Protein AF-A0A661NR89-F1 (afdb_monomer)

Foldseek 3Di:
DDDDDDDDDDDDDPDQDDDDPPQDHPLWDKDWDWAFPAWAWAAPAWDPLVVVQVVVQVVCVVVVHDDDGPDDTDGPDTDPPIDRPDPGTHTDTDIDQPDAPVSDPPDDHDDPADPVRQQVSQVVSVHGDDDPD

Radius of gyration: 24.71 Å; Cα contacts (8 Å, |Δi|>4): 143; chains: 1; bounding box: 37×56×88 Å

Solvent-accessible surface area (backbone atoms only — not comparable to full-atom values): 8751 Å² total; per-residue (Å²): 139,80,88,87,85,87,78,80,90,84,84,84,88,88,75,77,75,54,64,96,75,79,80,36,49,62,60,33,41,76,46,73,49,68,47,53,88,37,67,47,75,51,69,75,36,67,38,68,68,38,57,52,48,55,53,50,46,54,54,34,47,77,69,74,39,89,76,80,82,94,63,70,90,46,69,75,36,66,48,82,80,64,47,64,74,42,95,60,64,46,83,44,77,51,66,41,70,69,39,64,58,87,37,41,91,91,59,76,60,75,72,96,70,49,72,69,52,49,41,46,59,27,45,77,72,79,45,69,56,85,73,96,125

Mean predicted aligned error: 10.15 Å

Structure (mmCIF, N/CA/C/O backbone):
data_AF-A0A661NR89-F1
#
_entry.id   AF-A0A661NR89-F1
#
loop_
_atom_site.group_PDB
_atom_site.id
_atom_site.type_symbol
_atom_site.label_atom_id
_atom_site.label_alt_id
_atom_site.label_comp_id
_atom_site.label_asym_id
_atom_site.label_entity_id
_atom_site.label_seq_id
_atom_site.pdbx_PDB_ins_code
_atom_site.Cartn_x
_atom_site.Cartn_y
_atom_site.Cartn_z
_atom_site.occupancy
_atom_site.B_iso_or_equiv
_atom_site.auth_seq_id
_atom_site.auth_comp_id
_atom_site.auth_asym_id
_atom_site.auth_atom_id
_atom_site.pdbx_PDB_model_num
ATOM 1 N N . MET A 1 1 ? 14.842 -40.360 -53.396 1.00 43.72 1 MET A N 1
ATOM 2 C CA . MET A 1 1 ? 15.700 -39.390 -54.099 1.00 43.72 1 MET A CA 1
ATOM 3 C C . MET A 1 1 ? 14.789 -38.205 -54.390 1.00 43.72 1 MET A C 1
ATOM 5 O O . MET A 1 1 ? 13.806 -38.419 -55.077 1.00 43.72 1 MET A O 1
ATOM 9 N N . ASP A 1 2 ? 14.862 -37.048 -53.741 1.00 40.25 2 ASP A N 1
ATOM 10 C CA . ASP A 1 2 ? 16.019 -36.366 -53.171 1.00 40.25 2 ASP A CA 1
ATOM 11 C C . ASP A 1 2 ? 15.672 -35.569 -51.908 1.00 40.25 2 ASP A C 1
ATOM 13 O O . ASP A 1 2 ? 14.552 -35.107 -51.700 1.00 40.25 2 ASP A O 1
ATOM 17 N N . SER A 1 3 ? 16.687 -35.457 -51.064 1.00 41.06 3 SER A N 1
ATOM 18 C CA . SER A 1 3 ? 16.784 -34.653 -49.854 1.00 41.06 3 SER A CA 1
ATOM 19 C C . SER A 1 3 ? 16.658 -33.151 -50.136 1.00 41.06 3 SER A C 1
ATOM 21 O O . SER A 1 3 ? 17.238 -32.680 -51.108 1.00 41.06 3 SER A O 1
ATOM 23 N N . ASN A 1 4 ? 16.085 -32.374 -49.208 1.00 48.59 4 ASN A N 1
ATOM 24 C CA . ASN A 1 4 ? 16.778 -31.178 -48.712 1.00 48.59 4 ASN A CA 1
ATOM 25 C C . ASN A 1 4 ? 16.266 -30.737 -47.331 1.00 48.59 4 ASN A C 1
ATOM 27 O O . ASN A 1 4 ? 15.076 -30.809 -47.037 1.00 48.59 4 ASN A O 1
ATOM 31 N N . ALA A 1 5 ? 17.206 -30.302 -46.499 1.00 47.41 5 ALA A N 1
ATOM 32 C CA . ALA A 1 5 ? 17.056 -29.916 -45.104 1.00 47.41 5 ALA A CA 1
ATOM 33 C C . ALA A 1 5 ? 17.039 -28.384 -44.921 1.00 47.41 5 ALA A C 1
ATOM 35 O O . ALA A 1 5 ? 17.521 -27.645 -45.776 1.00 47.41 5 ALA A O 1
ATOM 36 N N . GLY A 1 6 ? 16.576 -27.938 -43.745 1.00 34.84 6 GLY A N 1
ATOM 37 C CA . GLY A 1 6 ? 16.709 -26.568 -43.215 1.00 34.84 6 GLY A CA 1
ATOM 38 C C . GLY A 1 6 ? 15.364 -25.835 -43.113 1.00 34.84 6 GLY A C 1
ATOM 39 O O . GLY A 1 6 ? 14.525 -25.973 -43.986 1.00 34.84 6 GLY A O 1
ATOM 40 N N . ASN A 1 7 ? 15.049 -25.033 -42.098 1.00 44.28 7 ASN A N 1
ATOM 41 C CA . ASN A 1 7 ? 15.798 -24.518 -40.959 1.00 44.28 7 ASN A CA 1
ATOM 42 C C . ASN A 1 7 ? 14.784 -23.959 -39.930 1.00 44.28 7 ASN A C 1
ATOM 44 O O . ASN A 1 7 ? 13.656 -23.625 -40.277 1.00 44.28 7 ASN A O 1
ATOM 48 N N . ALA A 1 8 ? 15.250 -23.893 -38.686 1.00 36.97 8 ALA A N 1
ATOM 49 C CA . ALA A 1 8 ? 14.816 -23.171 -37.494 1.00 36.97 8 ALA A CA 1
ATOM 50 C C . ALA A 1 8 ? 13.616 -22.198 -37.536 1.00 36.97 8 ALA A C 1
ATOM 52 O O . ALA A 1 8 ? 13.560 -21.279 -38.342 1.00 36.97 8 ALA A O 1
ATOM 53 N N . GLY A 1 9 ? 12.836 -22.264 -36.449 1.00 32.31 9 GLY A N 1
ATOM 54 C CA . GLY A 1 9 ? 12.772 -21.150 -35.494 1.00 32.31 9 GLY A CA 1
ATOM 55 C C . GLY A 1 9 ? 11.724 -20.069 -35.754 1.00 32.31 9 GLY A C 1
ATOM 56 O O . GLY A 1 9 ? 11.837 -19.282 -36.683 1.00 32.31 9 GLY A O 1
ATOM 57 N N . GLY A 1 10 ? 10.762 -19.955 -34.838 1.00 32.72 10 GLY A N 1
ATOM 58 C CA . GLY A 1 10 ? 9.836 -18.825 -34.796 1.00 32.72 10 GLY A CA 1
ATOM 59 C C . GLY A 1 10 ? 8.938 -18.862 -33.568 1.00 32.72 10 GLY A C 1
ATOM 60 O O . GLY A 1 10 ? 7.729 -19.014 -33.684 1.00 32.72 10 GLY A O 1
ATOM 61 N N . ALA A 1 11 ? 9.549 -18.794 -32.386 1.00 36.41 11 ALA A N 1
ATOM 62 C CA . ALA A 1 11 ? 8.850 -18.505 -31.146 1.00 36.41 11 ALA A CA 1
ATOM 63 C C . ALA A 1 11 ? 8.583 -16.998 -31.044 1.00 36.41 11 ALA A C 1
ATOM 65 O O . ALA A 1 11 ? 9.491 -16.203 -31.269 1.00 36.41 11 ALA A O 1
ATOM 66 N N . GLY A 1 12 ? 7.379 -16.654 -30.590 1.00 38.72 12 GLY A N 1
ATOM 67 C CA . GLY A 1 12 ? 7.108 -15.409 -29.882 1.00 38.72 12 GLY A CA 1
ATOM 68 C C . GLY A 1 12 ? 6.618 -14.259 -30.750 1.00 38.72 12 GLY A C 1
ATOM 69 O O . GLY A 1 12 ? 7.409 -13.576 -31.385 1.00 38.72 12 GLY A O 1
ATOM 70 N N . ASP A 1 13 ? 5.326 -13.966 -30.632 1.00 38.56 13 ASP A N 1
ATOM 71 C CA . ASP A 1 13 ? 4.860 -12.589 -30.755 1.00 38.56 13 ASP A CA 1
ATOM 72 C C . ASP A 1 13 ? 3.882 -12.298 -29.609 1.00 38.56 13 ASP A C 1
ATOM 74 O O . ASP A 1 13 ? 2.667 -12.463 -29.700 1.00 38.56 13 ASP A O 1
ATOM 78 N N . ALA A 1 14 ? 4.460 -11.964 -28.456 1.00 51.06 14 ALA A N 1
ATOM 79 C CA . ALA A 1 14 ? 3.762 -11.397 -27.310 1.00 51.06 14 ALA A CA 1
ATOM 80 C C . ALA A 1 14 ? 4.233 -9.946 -27.149 1.00 51.06 14 ALA A C 1
ATOM 82 O O . ALA A 1 14 ? 4.935 -9.600 -26.203 1.00 51.06 14 ALA A O 1
ATOM 83 N N . GLY A 1 15 ? 3.887 -9.106 -28.123 1.00 43.16 15 GLY A N 1
ATOM 84 C CA . GLY A 1 15 ? 4.141 -7.668 -28.113 1.00 43.16 15 GLY A CA 1
ATOM 85 C C . GLY A 1 15 ? 2.828 -6.900 -28.051 1.00 43.16 15 GLY A C 1
ATOM 86 O O . GLY A 1 15 ? 2.344 -6.411 -29.065 1.00 43.16 15 GLY A O 1
ATOM 87 N N . GLY A 1 16 ? 2.217 -6.826 -26.866 1.00 50.47 16 GLY A N 1
ATOM 88 C CA . GLY A 1 16 ? 1.013 -6.025 -26.646 1.00 50.47 16 GLY A CA 1
ATOM 89 C C . GLY A 1 16 ? 1.290 -4.542 -26.894 1.00 50.47 16 GLY A C 1
ATOM 90 O O . GLY A 1 16 ? 2.048 -3.918 -26.153 1.00 50.47 16 GLY A O 1
ATOM 91 N N . ALA A 1 17 ? 0.667 -4.003 -27.941 1.00 54.12 17 ALA A N 1
ATOM 92 C CA . ALA A 1 17 ? 0.705 -2.599 -28.325 1.00 54.12 17 ALA A CA 1
ATOM 93 C C . ALA A 1 17 ? 0.232 -1.693 -27.173 1.00 54.12 17 ALA A C 1
ATOM 95 O O . ALA A 1 17 ? -0.839 -1.896 -26.596 1.00 54.12 17 ALA A O 1
ATOM 96 N N . GLY A 1 18 ? 1.058 -0.708 -26.817 1.00 55.41 18 GLY A N 1
ATOM 97 C CA . GLY A 1 18 ? 0.702 0.338 -25.859 1.00 55.41 18 GLY A CA 1
ATOM 98 C C . GLY A 1 18 ? -0.103 1.467 -26.509 1.00 55.41 18 GLY A C 1
ATOM 99 O O . GLY A 1 18 ? 0.003 1.652 -27.714 1.00 55.41 18 GLY A O 1
ATOM 100 N N . ASP A 1 19 ? -0.891 2.193 -25.699 1.00 53.72 19 ASP A N 1
ATOM 101 C CA . ASP A 1 19 ? -1.066 3.665 -25.731 1.00 53.72 19 ASP A CA 1
ATOM 102 C C . ASP A 1 19 ? -2.075 4.142 -24.657 1.00 53.72 19 ASP A C 1
ATOM 104 O O . ASP A 1 19 ? -2.920 3.369 -24.212 1.00 53.72 19 ASP A O 1
ATOM 108 N N . ALA A 1 20 ? -1.980 5.346 -24.063 1.00 43.59 20 ALA A N 1
ATOM 109 C CA . ALA A 1 20 ? -1.951 6.672 -24.707 1.00 43.59 20 ALA A CA 1
ATOM 110 C C . ALA A 1 20 ? -0.897 7.677 -24.175 1.00 43.59 20 ALA A C 1
ATOM 112 O O . ALA A 1 20 ? -1.121 8.886 -24.172 1.00 43.59 20 ALA A O 1
ATOM 113 N N . ALA A 1 21 ? 0.267 7.201 -23.730 1.00 53.66 21 ALA A N 1
ATOM 114 C CA . ALA A 1 21 ? 1.439 8.064 -23.515 1.00 53.66 21 ALA A CA 1
ATOM 115 C C . ALA A 1 21 ? 2.771 7.356 -23.831 1.00 53.66 21 ALA A C 1
ATOM 117 O O . ALA A 1 21 ? 3.810 7.791 -23.344 1.00 53.66 21 ALA A O 1
ATOM 118 N N . GLY A 1 22 ? 2.752 6.223 -24.552 1.00 59.00 22 GLY A N 1
ATOM 119 C CA . GLY A 1 22 ? 3.940 5.450 -24.953 1.00 59.00 22 GLY A CA 1
ATOM 120 C C . GLY A 1 22 ? 4.883 4.945 -23.843 1.00 59.00 22 GLY A C 1
ATOM 121 O O . GLY A 1 22 ? 5.896 4.325 -24.146 1.00 59.00 22 GLY A O 1
ATOM 122 N N . MET A 1 23 ? 4.612 5.213 -22.561 1.00 82.69 23 MET A N 1
ATOM 123 C CA . MET A 1 23 ? 5.587 4.989 -21.480 1.00 82.69 23 MET A CA 1
ATOM 124 C C . MET A 1 23 ? 5.408 3.661 -20.737 1.00 82.69 23 MET A C 1
ATOM 126 O O . MET A 1 23 ? 6.368 3.202 -20.123 1.00 82.69 23 MET A O 1
ATOM 130 N N . CYS A 1 24 ? 4.217 3.055 -20.778 1.00 90.31 24 CYS A N 1
ATOM 131 C CA . CYS A 1 24 ? 3.912 1.769 -20.146 1.00 90.31 24 CYS A CA 1
ATOM 132 C C . CYS A 1 24 ? 3.007 0.910 -21.043 1.00 90.31 24 CYS A C 1
ATOM 134 O O . CYS A 1 24 ? 2.210 1.479 -21.796 1.00 90.31 24 CYS A O 1
ATOM 136 N N . PRO A 1 25 ? 3.071 -0.432 -20.930 1.00 89.50 25 PRO A N 1
ATOM 137 C CA . PRO A 1 25 ? 2.076 -1.331 -21.516 1.00 89.50 25 PRO A CA 1
ATOM 138 C C . PRO A 1 25 ? 0.642 -0.955 -21.114 1.00 89.50 25 PRO A C 1
ATOM 140 O O . PRO A 1 25 ? 0.420 -0.398 -20.037 1.00 89.50 25 PRO A O 1
ATOM 143 N N . VAL A 1 26 ? -0.339 -1.268 -21.968 1.00 85.94 26 VAL A N 1
ATOM 144 C CA . VAL A 1 26 ? -1.752 -0.871 -21.789 1.00 85.94 26 VAL A CA 1
ATOM 145 C C . VAL A 1 26 ? -2.351 -1.350 -20.458 1.00 85.94 26 VAL A C 1
ATOM 147 O O . VAL A 1 26 ? -3.112 -0.63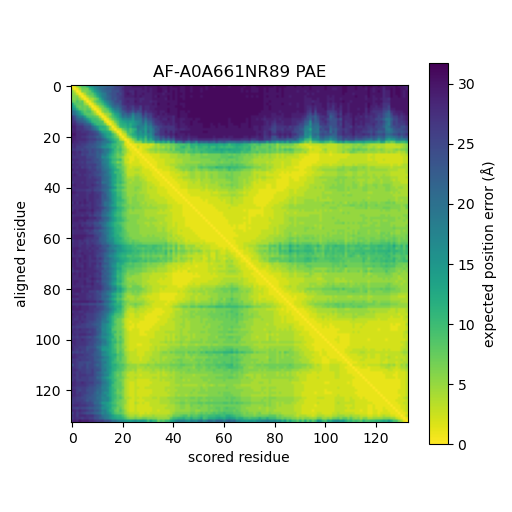3 -19.803 1.00 85.94 26 VAL A O 1
ATOM 150 N N . ASP A 1 27 ? -1.954 -2.539 -20.011 1.00 86.81 27 ASP A N 1
ATOM 151 C CA . ASP A 1 27 ? -2.383 -3.176 -18.768 1.00 86.81 27 ASP A CA 1
ATOM 152 C C . ASP A 1 27 ? -1.652 -2.631 -17.529 1.00 86.81 27 ASP A C 1
ATOM 154 O O . ASP A 1 27 ? -1.988 -3.001 -16.407 1.00 86.81 27 ASP A O 1
ATOM 158 N N . MET A 1 28 ? -0.684 -1.726 -17.696 1.00 93.19 28 MET A N 1
ATOM 159 C CA . MET A 1 28 ? 0.119 -1.156 -16.614 1.00 93.19 28 MET A CA 1
ATOM 160 C C . MET A 1 28 ? -0.173 0.335 -16.403 1.00 93.19 28 MET A C 1
ATOM 162 O O . MET A 1 28 ? -0.505 1.080 -17.328 1.00 93.19 28 MET A O 1
ATOM 166 N N . ALA A 1 29 ? -0.058 0.789 -15.157 1.00 93.56 29 ALA A N 1
ATOM 167 C CA . ALA A 1 29 ? -0.138 2.190 -14.775 1.00 93.56 29 ALA A CA 1
ATOM 168 C C . ALA A 1 29 ? 1.263 2.803 -14.705 1.00 93.56 29 ALA A C 1
ATOM 170 O O . ALA A 1 29 ? 2.173 2.230 -14.105 1.00 93.56 29 ALA A O 1
ATOM 171 N N . LEU A 1 30 ? 1.420 3.998 -15.279 1.00 94.75 30 LEU A N 1
ATOM 172 C CA . LEU A 1 30 ? 2.607 4.817 -15.069 1.00 94.75 30 LEU A CA 1
ATOM 173 C C . LEU A 1 30 ? 2.551 5.430 -13.668 1.00 94.75 30 LEU A C 1
ATOM 175 O O . LEU A 1 30 ? 1.671 6.236 -13.373 1.00 94.75 30 LEU A O 1
ATOM 179 N N . VAL A 1 31 ? 3.528 5.094 -12.835 1.00 93.12 31 VAL A N 1
ATOM 180 C CA . VAL A 1 31 ? 3.823 5.815 -11.600 1.00 93.12 31 VAL A CA 1
ATOM 181 C C . VAL A 1 31 ? 4.909 6.828 -11.922 1.00 93.12 31 VAL A C 1
ATOM 183 O O . VAL A 1 31 ? 6.012 6.447 -12.305 1.00 93.12 31 VAL A O 1
ATOM 186 N N . ALA A 1 32 ? 4.598 8.116 -11.788 1.00 94.19 32 ALA A N 1
ATOM 187 C CA . ALA A 1 32 ? 5.546 9.212 -11.962 1.00 94.19 32 ALA A CA 1
ATOM 188 C C . ALA A 1 32 ? 5.260 10.307 -10.928 1.00 94.19 32 ALA A C 1
ATOM 190 O O . ALA A 1 32 ? 4.159 10.853 -10.890 1.00 94.19 32 ALA A O 1
ATOM 191 N N . GLY A 1 33 ? 6.233 10.626 -10.075 1.00 92.69 33 GLY A N 1
ATOM 192 C CA . GLY A 1 33 ? 6.062 11.664 -9.060 1.00 92.69 33 GLY A CA 1
ATOM 193 C C . GLY A 1 33 ? 7.068 11.586 -7.920 1.00 92.69 33 GLY A C 1
ATOM 194 O O . GLY A 1 33 ? 8.050 10.854 -7.979 1.00 92.69 33 GLY A O 1
ATOM 195 N N . ASN A 1 34 ? 6.812 12.361 -6.869 1.00 94.50 34 ASN A N 1
ATOM 196 C CA . ASN A 1 34 ? 7.694 12.486 -5.712 1.00 94.50 34 ASN A CA 1
ATOM 197 C C . ASN A 1 34 ? 7.118 11.718 -4.514 1.00 94.50 34 ASN A C 1
ATOM 199 O O . ASN A 1 34 ? 6.297 12.251 -3.754 1.00 94.50 34 ASN A O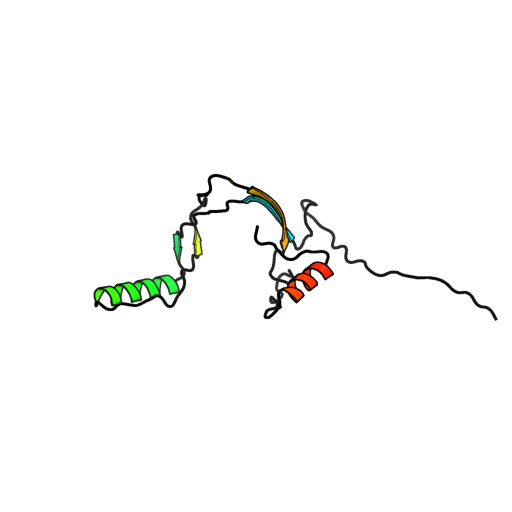 1
ATOM 203 N N . TYR A 1 35 ? 7.558 10.468 -4.358 1.00 93.75 35 TYR A N 1
ATOM 204 C CA . TYR A 1 35 ? 7.178 9.575 -3.268 1.00 93.75 35 TYR A CA 1
ATOM 205 C C . TYR A 1 35 ? 7.544 10.173 -1.907 1.00 93.75 35 TYR A C 1
ATOM 207 O O . TYR A 1 35 ? 8.635 10.718 -1.722 1.00 93.75 35 TYR A O 1
ATOM 215 N N . CYS A 1 36 ? 6.618 10.072 -0.954 1.00 95.19 36 CYS A N 1
ATOM 216 C CA . CYS A 1 36 ? 6.822 10.483 0.426 1.00 95.19 36 CYS A CA 1
ATOM 217 C C . CYS A 1 36 ? 6.996 9.245 1.324 1.00 95.19 36 CYS A C 1
ATOM 219 O O . CYS A 1 36 ? 6.007 8.553 1.561 1.00 95.19 36 CYS A O 1
ATOM 221 N N . PRO A 1 37 ? 8.194 8.997 1.886 1.00 94.12 37 PRO A N 1
ATOM 222 C CA . PRO A 1 37 ? 8.440 7.835 2.749 1.00 94.12 37 PRO A CA 1
ATOM 223 C C . PRO A 1 37 ? 7.674 7.838 4.079 1.00 94.12 37 PRO A C 1
ATOM 225 O O . PRO A 1 37 ? 7.548 6.801 4.720 1.00 94.12 37 PRO A O 1
ATOM 228 N N . SER A 1 38 ? 7.202 9.004 4.526 1.00 95.88 38 SER A N 1
ATOM 229 C CA . SER A 1 38 ? 6.436 9.153 5.765 1.00 95.88 38 SER A CA 1
ATOM 230 C C . SER A 1 38 ? 5.246 10.067 5.513 1.00 95.88 38 SER A C 1
ATOM 232 O O . SER A 1 38 ? 5.364 11.293 5.543 1.00 95.88 38 SER A O 1
ATOM 234 N N . VAL A 1 39 ? 4.111 9.461 5.176 1.00 95.69 39 VAL A N 1
ATOM 235 C CA . VAL A 1 39 ? 2.867 10.155 4.833 1.00 95.69 39 VAL A CA 1
ATOM 236 C C . VAL A 1 39 ? 1.896 10.132 6.014 1.00 95.69 39 VAL A C 1
ATOM 238 O O . VAL A 1 39 ? 1.715 9.110 6.666 1.00 95.69 39 VAL A O 1
ATOM 241 N N . SER A 1 40 ? 1.245 11.264 6.277 1.00 96.50 40 SER A N 1
ATOM 242 C CA . SER A 1 40 ? 0.109 11.369 7.188 1.00 96.50 40 SER A CA 1
ATOM 243 C C . SER A 1 40 ? -1.185 11.377 6.386 1.00 96.50 40 SER A C 1
ATOM 245 O O . SER A 1 40 ? -1.441 12.281 5.581 1.00 96.50 40 SER A O 1
ATOM 247 N N . GLN A 1 41 ? -1.999 10.351 6.616 1.00 95.88 41 GLN A N 1
ATOM 248 C CA . GLN A 1 41 ? -3.305 10.174 5.996 1.00 95.88 41 GLN A CA 1
ATOM 249 C C . GLN A 1 41 ? -4.386 10.281 7.071 1.00 95.88 41 GLN A C 1
ATOM 251 O O . GLN A 1 41 ? -4.670 9.326 7.793 1.00 95.88 41 GLN A O 1
ATOM 256 N N . LYS A 1 42 ? -5.003 11.460 7.195 1.00 96.81 42 LYS A N 1
ATOM 257 C CA . LYS A 1 42 ? -6.095 11.667 8.149 1.00 96.81 42 LYS A CA 1
ATOM 258 C C . LYS A 1 42 ? -7.383 11.064 7.601 1.00 96.81 42 LYS A C 1
ATOM 260 O O . LYS A 1 42 ? -7.847 11.481 6.541 1.00 96.81 42 LYS A O 1
ATOM 265 N N . CYS A 1 43 ? -7.981 10.131 8.335 1.00 97.38 43 CYS A N 1
ATOM 266 C CA . CYS A 1 43 ? -9.281 9.593 7.966 1.00 97.38 43 CYS A CA 1
ATOM 267 C C . CYS A 1 43 ? -10.413 10.583 8.287 1.00 97.38 43 CYS A C 1
ATOM 269 O O . CYS A 1 43 ? -10.479 11.119 9.394 1.00 97.38 43 CYS A O 1
ATOM 271 N N . LEU A 1 44 ? -11.296 10.828 7.317 1.00 97.38 44 LEU A N 1
ATOM 272 C CA . LEU A 1 44 ? -12.487 11.673 7.459 1.00 97.38 44 LEU A CA 1
ATOM 273 C C . LEU A 1 44 ? -13.779 10.86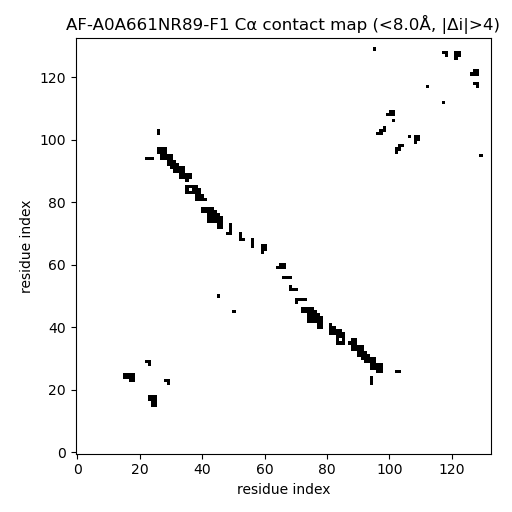2 7.549 1.00 97.38 44 LEU A C 1
ATOM 275 O O . LEU A 1 44 ? -14.771 11.358 8.079 1.00 97.38 44 LEU A O 1
ATOM 279 N N . GLU A 1 45 ? -13.781 9.644 7.017 1.00 98.00 45 GLU A N 1
ATOM 280 C CA . GLU A 1 45 ? -14.952 8.778 6.996 1.00 98.00 45 GLU A CA 1
ATOM 281 C C . GLU A 1 45 ? -14.551 7.328 7.225 1.00 98.00 45 GLU A C 1
ATOM 283 O O . GLU A 1 45 ? -13.695 6.794 6.522 1.00 98.00 45 GLU A O 1
ATOM 288 N N . HIS A 1 46 ? -15.192 6.682 8.194 1.00 98.00 46 HIS A N 1
ATOM 289 C CA . HIS A 1 46 ? -14.865 5.325 8.615 1.00 98.00 46 HIS A CA 1
ATOM 290 C C . HIS A 1 46 ? -15.938 4.325 8.212 1.00 98.00 46 HIS A C 1
ATOM 292 O O . HIS A 1 46 ? -17.133 4.618 8.249 1.00 98.00 46 HIS A O 1
ATOM 298 N N . HIS A 1 47 ? -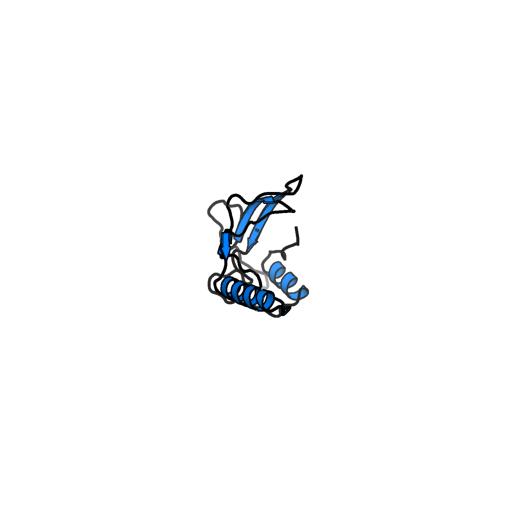15.514 3.095 7.935 1.00 98.00 47 HIS A N 1
ATOM 299 C CA . HIS A 1 47 ? -16.422 1.986 7.686 1.00 98.00 47 HIS A CA 1
ATOM 300 C C . HIS A 1 47 ? -17.361 1.746 8.880 1.00 98.00 47 HIS A C 1
ATOM 302 O O . HIS A 1 47 ? -16.958 1.805 10.046 1.00 98.00 47 HIS A O 1
ATOM 308 N N . ALA A 1 48 ? -18.619 1.401 8.595 1.00 97.56 48 ALA A N 1
ATOM 309 C CA . ALA A 1 48 ? -19.666 1.266 9.607 1.00 97.56 48 ALA A CA 1
ATOM 310 C C . ALA A 1 48 ? -19.333 0.247 10.713 1.00 97.56 48 ALA A C 1
ATOM 312 O O . ALA A 1 48 ? -19.701 0.449 11.869 1.00 97.56 48 ALA A O 1
ATOM 313 N N . GLU A 1 49 ? -18.620 -0.835 10.389 1.00 96.88 49 GLU A N 1
ATOM 314 C CA . GLU A 1 49 ? -18.149 -1.801 11.395 1.00 96.88 49 GLU A CA 1
ATOM 315 C C . GLU A 1 49 ? -17.192 -1.182 12.410 1.00 96.88 49 GLU A C 1
ATOM 317 O O . GLU A 1 49 ? -17.368 -1.404 13.605 1.00 96.88 49 GLU A O 1
ATOM 322 N N . TYR A 1 50 ? -16.239 -0.363 11.958 1.00 96.75 50 TYR A N 1
ATOM 323 C CA . TYR A 1 50 ? -15.330 0.341 12.859 1.00 96.75 50 TYR A CA 1
ATOM 324 C C . TYR A 1 50 ? -16.116 1.276 13.781 1.00 96.75 50 TYR A C 1
ATOM 326 O O . TYR A 1 50 ? -15.936 1.251 14.995 1.00 96.75 50 TYR A O 1
ATOM 334 N N . LEU A 1 51 ? -17.067 2.041 13.234 1.00 96.81 51 LEU A N 1
ATOM 335 C CA . LEU A 1 51 ? -17.906 2.943 14.029 1.00 96.81 51 LEU A CA 1
ATOM 336 C C . LEU A 1 51 ? -18.750 2.198 15.076 1.00 96.81 51 LEU A C 1
ATOM 338 O O . LEU A 1 51 ? -18.919 2.688 16.196 1.00 96.81 51 LEU A O 1
ATOM 342 N N . ARG A 1 52 ? -19.288 1.018 14.737 1.00 96.88 52 ARG A N 1
ATOM 343 C CA . ARG A 1 52 ? -20.012 0.162 15.692 1.00 96.88 52 ARG A CA 1
ATOM 344 C C . ARG A 1 52 ? -19.091 -0.351 16.792 1.00 96.88 52 ARG A C 1
ATOM 346 O O . ARG A 1 52 ? -19.470 -0.310 17.962 1.00 96.88 52 ARG A O 1
ATOM 353 N N . GLU A 1 53 ? -17.886 -0.769 16.430 1.00 97.12 53 GLU A N 1
ATOM 354 C CA . GLU A 1 53 ? -16.904 -1.274 17.379 1.00 97.12 53 GLU A CA 1
ATOM 355 C C . GLU A 1 53 ? -16.426 -0.184 18.347 1.00 97.12 53 GLU A C 1
ATOM 357 O O . GLU A 1 53 ? -16.439 -0.384 19.559 1.00 97.12 53 GLU A O 1
ATOM 362 N N . GLN A 1 54 ? -16.150 1.028 17.856 1.00 96.56 54 GLN A N 1
ATOM 363 C CA . GLN A 1 54 ? -15.814 2.174 18.707 1.00 96.56 54 GLN A CA 1
ATOM 364 C C . GLN A 1 54 ? -16.929 2.504 19.712 1.00 96.56 54 GLN A C 1
ATOM 366 O O . GLN A 1 54 ? -16.659 2.791 20.879 1.00 96.56 54 GLN A O 1
ATOM 371 N N . LYS A 1 55 ? -18.203 2.420 19.300 1.00 97.25 55 LYS A N 1
ATOM 372 C CA . LYS A 1 55 ? -19.348 2.595 20.214 1.00 97.25 55 LYS A CA 1
ATOM 373 C C . LYS A 1 55 ? -19.404 1.496 21.281 1.00 97.25 55 LYS A C 1
ATOM 375 O O . LYS A 1 55 ? -19.716 1.794 22.435 1.00 97.25 55 LYS A O 1
ATOM 380 N N . ARG A 1 56 ? -19.102 0.242 20.920 1.00 96.75 56 ARG A N 1
ATOM 381 C CA . ARG A 1 56 ? -19.034 -0.888 21.864 1.00 96.75 56 ARG A CA 1
ATOM 382 C C . ARG A 1 56 ? -17.924 -0.679 22.891 1.00 96.75 56 ARG A C 1
ATOM 384 O O . ARG A 1 56 ? -18.188 -0.810 24.084 1.00 96.75 56 ARG A O 1
ATOM 391 N N . LEU A 1 57 ? -16.720 -0.327 22.441 1.00 96.62 57 LEU A N 1
ATOM 392 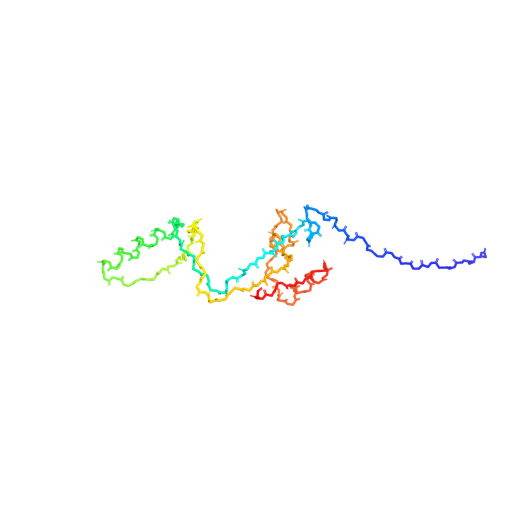C CA . LEU A 1 57 ? -15.562 -0.103 23.309 1.00 96.62 57 LEU A CA 1
ATOM 393 C C . LEU A 1 57 ? -15.817 1.033 24.302 1.00 96.62 57 LEU A C 1
ATOM 395 O O . LEU A 1 57 ? -15.671 0.814 25.499 1.00 96.62 57 LEU A O 1
ATOM 399 N N . LYS A 1 58 ? -16.329 2.182 23.839 1.00 96.94 58 LYS A N 1
ATOM 400 C CA . LYS A 1 58 ? -16.705 3.307 24.717 1.00 96.94 58 LYS A CA 1
ATOM 401 C C . LYS A 1 58 ? -17.732 2.913 25.782 1.00 96.94 58 LYS A C 1
ATOM 403 O O . LYS A 1 58 ? -17.640 3.344 26.926 1.00 96.94 58 LYS A O 1
ATOM 408 N N . ARG A 1 59 ? -18.713 2.071 25.430 1.00 97.00 59 ARG A N 1
ATOM 409 C CA . ARG A 1 59 ? -19.705 1.561 26.393 1.00 97.00 59 ARG A 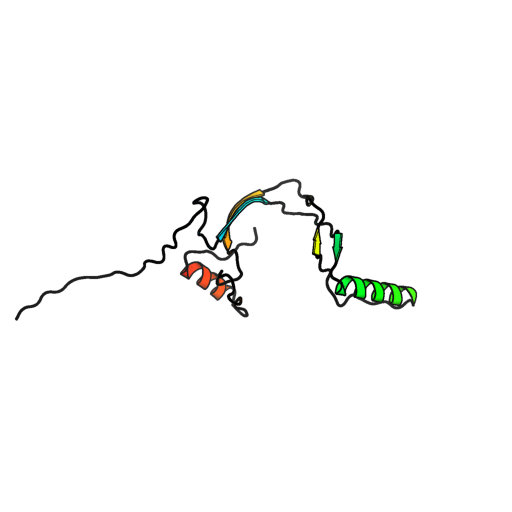CA 1
ATOM 410 C C . ARG A 1 59 ? -19.060 0.672 27.458 1.00 97.00 59 ARG A C 1
ATOM 412 O O . ARG A 1 59 ? -19.441 0.759 28.619 1.00 97.00 59 ARG A O 1
ATOM 419 N N . LEU A 1 60 ? -18.138 -0.205 27.067 1.00 97.19 60 LEU A N 1
ATOM 420 C CA . LEU A 1 60 ? -17.443 -1.098 27.997 1.00 97.19 60 LEU A CA 1
ATOM 421 C C . LEU A 1 60 ? -16.492 -0.325 28.908 1.00 97.19 60 LEU A C 1
ATOM 423 O O . LEU A 1 60 ? -16.494 -0.556 30.114 1.00 97.19 60 LEU A O 1
ATOM 427 N N . GLU A 1 61 ? -15.767 0.641 28.352 1.00 96.44 61 GLU A N 1
ATOM 428 C CA . GLU A 1 61 ? -14.905 1.549 29.103 1.00 96.44 61 GLU A CA 1
ATOM 429 C C . GLU A 1 61 ? -15.694 2.311 30.175 1.00 96.44 61 GLU A C 1
ATOM 431 O O . GLU A 1 61 ? -15.303 2.308 31.339 1.00 96.44 61 GLU A O 1
ATOM 436 N N . ALA A 1 62 ? -16.866 2.856 29.828 1.00 97.25 62 ALA A N 1
ATOM 437 C CA . ALA A 1 62 ? -17.761 3.508 30.788 1.00 97.25 62 ALA A CA 1
ATOM 438 C C . ALA A 1 62 ? -18.275 2.564 31.897 1.00 97.25 62 ALA A C 1
ATOM 440 O O . ALA A 1 62 ? -18.672 3.022 32.963 1.00 97.25 62 ALA A O 1
ATOM 441 N N . GLN A 1 63 ? -18.259 1.246 31.670 1.00 97.50 63 GLN A N 1
ATOM 442 C CA . GLN A 1 63 ? -18.572 0.219 32.675 1.00 97.50 63 GLN A CA 1
ATOM 443 C C . GLN A 1 63 ? -17.334 -0.238 33.468 1.00 97.50 63 GLN A C 1
ATOM 445 O O . GLN A 1 63 ? -17.411 -1.228 34.194 1.00 97.50 63 GLN A O 1
ATOM 450 N N . GLY A 1 64 ? -16.176 0.406 33.288 1.00 97.25 64 GLY A N 1
ATOM 451 C CA . GLY A 1 64 ? -14.907 -0.012 33.888 1.00 97.25 64 GLY A CA 1
ATOM 452 C C . GLY A 1 64 ? -14.338 -1.309 33.300 1.00 97.25 64 GLY A C 1
ATOM 453 O O . GLY A 1 64 ? -13.408 -1.887 33.860 1.00 97.25 64 GLY A O 1
ATOM 454 N N . LYS A 1 65 ? -14.881 -1.793 32.175 1.00 97.06 65 LYS A N 1
ATOM 455 C CA . LYS A 1 65 ? -14.425 -3.016 31.509 1.00 97.06 65 LYS A CA 1
ATOM 456 C C . LYS A 1 65 ? -13.398 -2.665 30.444 1.00 97.06 65 LYS A C 1
ATOM 458 O O . LYS A 1 65 ? -13.702 -1.977 29.472 1.00 97.06 65 LYS A O 1
ATOM 463 N N . LYS A 1 66 ? -12.188 -3.202 30.589 1.00 93.56 66 LYS A N 1
ATOM 464 C CA . LYS A 1 66 ? -11.167 -3.127 29.541 1.00 93.56 66 LYS A CA 1
ATOM 465 C C . LYS A 1 66 ? -11.533 -4.079 28.405 1.00 93.56 66 LYS A C 1
ATOM 467 O O . LYS A 1 66 ? -11.846 -5.243 28.642 1.00 93.56 66 LYS A O 1
ATOM 472 N N . ALA A 1 67 ? -11.487 -3.580 27.179 1.00 94.06 67 ALA A N 1
ATOM 473 C CA . ALA A 1 67 ? -11.704 -4.363 25.974 1.00 94.06 67 ALA A CA 1
ATOM 474 C C . ALA A 1 67 ? -10.814 -3.835 24.850 1.00 94.06 67 ALA A C 1
ATOM 476 O O . ALA A 1 67 ? -10.482 -2.651 24.813 1.00 94.06 67 ALA A O 1
ATOM 477 N N . HIS A 1 68 ? -10.462 -4.718 23.924 1.00 93.25 68 HIS A N 1
ATOM 478 C CA . HIS A 1 68 ? -9.718 -4.369 22.721 1.00 93.25 68 HIS A CA 1
ATOM 479 C C . HIS A 1 68 ? -10.619 -4.482 21.495 1.00 93.25 68 HIS A C 1
ATOM 481 O O . HIS A 1 68 ? -11.589 -5.250 21.497 1.00 93.25 68 HIS A O 1
ATOM 487 N N . SER A 1 69 ? -10.299 -3.690 20.470 1.00 94.00 69 SER A N 1
ATOM 488 C CA . SER A 1 69 ? -10.979 -3.764 19.181 1.00 94.00 69 SER A CA 1
ATOM 489 C C . SER A 1 69 ? -10.677 -5.102 18.519 1.00 94.00 69 SER A C 1
ATOM 491 O O . SER A 1 69 ? -9.509 -5.473 18.414 1.00 94.00 69 SER A O 1
ATOM 493 N N . THR A 1 70 ? -11.696 -5.803 18.031 1.00 93.44 70 THR A N 1
ATOM 494 C CA . THR A 1 70 ? -11.495 -6.965 17.141 1.00 93.44 70 THR A CA 1
ATOM 495 C C . THR A 1 70 ? -11.551 -6.585 15.663 1.00 93.44 70 THR A C 1
ATOM 497 O O . THR A 1 70 ? -11.341 -7.427 14.794 1.00 93.44 70 THR A O 1
ATOM 500 N N . VAL A 1 71 ? -11.825 -5.312 15.368 1.00 95.06 71 VAL A N 1
ATOM 501 C CA . VAL A 1 71 ? -11.979 -4.782 14.013 1.00 95.06 71 VAL A CA 1
ATOM 502 C C . VAL A 1 71 ? -10.903 -3.730 13.757 1.00 95.06 71 VAL A C 1
ATOM 504 O O . VAL A 1 71 ? -10.667 -2.849 14.588 1.00 95.06 71 VAL A O 1
ATOM 507 N N . SER A 1 72 ? -10.247 -3.808 12.601 1.00 94.56 72 SER A N 1
ATOM 508 C CA . SER A 1 72 ? -9.300 -2.787 12.155 1.00 94.56 72 SER A CA 1
ATOM 509 C C . SER A 1 72 ? -10.008 -1.492 11.752 1.00 94.56 72 SER A C 1
ATOM 511 O O . SER A 1 72 ? -11.159 -1.493 11.305 1.00 94.56 72 SER A O 1
ATOM 513 N N . GLU A 1 73 ? -9.306 -0.366 11.884 1.00 94.62 73 GLU A N 1
ATOM 514 C CA . GLU A 1 73 ? -9.742 0.877 11.255 1.00 94.62 73 GLU A CA 1
ATOM 515 C C . GLU A 1 73 ? -9.741 0.700 9.736 1.00 94.62 73 GLU A C 1
ATOM 517 O O . GLU A 1 73 ? -8.739 0.312 9.140 1.00 94.62 73 GLU A O 1
ATOM 522 N N . ARG A 1 74 ? -10.887 0.968 9.108 1.00 96.12 74 ARG A N 1
ATOM 523 C CA . ARG A 1 74 ? -11.027 0.971 7.652 1.00 96.12 74 ARG A CA 1
ATOM 524 C C . ARG A 1 74 ? -11.570 2.319 7.232 1.00 96.12 74 ARG A C 1
ATOM 526 O O . ARG A 1 74 ? -12.738 2.622 7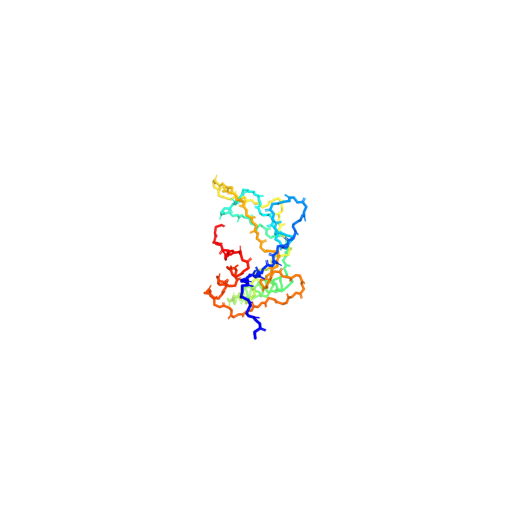.486 1.00 96.12 74 ARG A O 1
ATOM 533 N N . CYS A 1 75 ? -10.700 3.130 6.650 1.00 96.50 75 CYS A N 1
ATOM 534 C CA . CYS A 1 75 ? -11.060 4.449 6.172 1.00 96.50 75 CYS A CA 1
ATOM 535 C C . CYS A 1 75 ? -11.684 4.362 4.779 1.00 96.50 75 CYS A C 1
ATOM 537 O O . CYS A 1 75 ? -11.150 3.696 3.897 1.00 96.50 75 CYS A O 1
ATOM 539 N N . LEU A 1 76 ? -12.809 5.041 4.591 1.00 97.75 76 LEU A N 1
ATOM 540 C CA . LEU A 1 76 ? -13.506 5.166 3.313 1.00 97.75 76 LEU A CA 1
ATOM 541 C C . LEU A 1 76 ? -13.096 6.434 2.567 1.00 97.75 76 LEU A C 1
ATOM 543 O O . LEU A 1 76 ? -13.113 6.458 1.340 1.00 97.75 76 LEU A O 1
ATOM 547 N N . ARG A 1 77 ? -12.714 7.485 3.302 1.00 97.69 77 ARG A N 1
ATOM 548 C CA . ARG A 1 77 ? -12.298 8.758 2.715 1.00 97.69 77 ARG A CA 1
ATOM 549 C C . ARG A 1 77 ? -11.239 9.440 3.559 1.00 97.69 77 ARG A C 1
ATOM 551 O O . ARG A 1 77 ? -11.446 9.697 4.746 1.00 97.69 77 ARG A O 1
ATOM 558 N N . TYR A 1 78 ? -10.129 9.777 2.921 1.00 97.06 78 TYR A N 1
ATOM 559 C CA . TYR A 1 78 ? -9.025 10.500 3.536 1.00 97.06 78 TYR A CA 1
ATOM 560 C C . TYR A 1 78 ? -9.128 12.002 3.263 1.00 97.06 78 TYR A C 1
ATOM 562 O O . TYR A 1 78 ? -9.772 12.437 2.310 1.00 97.06 78 TYR A O 1
ATOM 570 N N . GLN A 1 79 ? -8.512 12.805 4.126 1.00 97.81 79 GLN A N 1
ATOM 571 C CA . GLN A 1 79 ? -8.349 14.234 3.893 1.00 97.81 79 GLN A CA 1
ATOM 572 C C . GLN A 1 79 ? -7.368 14.477 2.744 1.00 97.81 79 GLN A C 1
ATOM 574 O O . GLN A 1 79 ? -6.274 13.910 2.735 1.00 97.81 79 GLN A O 1
ATOM 579 N N . GLU A 1 80 ? -7.740 15.371 1.830 1.00 95.69 80 GLU A N 1
ATOM 580 C CA . GLU A 1 80 ? -6.883 15.827 0.737 1.00 95.69 80 GLU A CA 1
ATOM 581 C C . GLU A 1 80 ? -6.419 17.283 0.954 1.00 95.69 80 GLU A C 1
ATOM 583 O O . GLU A 1 80 ? -7.205 18.103 1.442 1.00 95.69 80 GLU A O 1
ATOM 588 N N . PRO A 1 81 ? -5.163 17.623 0.593 1.00 94.00 81 PRO A N 1
ATOM 589 C CA . PRO A 1 81 ? -4.095 16.696 0.218 1.00 94.00 81 PRO A CA 1
ATOM 590 C C . PRO A 1 81 ? -3.539 15.955 1.446 1.00 94.00 81 PRO A C 1
ATOM 592 O O . PRO A 1 81 ? -3.536 16.472 2.563 1.00 94.00 81 PRO A O 1
ATOM 595 N N . THR A 1 82 ? -3.000 14.753 1.239 1.00 94.75 82 THR A N 1
ATOM 596 C CA . THR A 1 82 ? -2.228 14.057 2.282 1.00 94.75 82 THR A CA 1
ATOM 597 C C . THR A 1 82 ? -0.966 14.844 2.636 1.00 94.75 82 THR A C 1
ATOM 599 O O . THR A 1 82 ? -0.324 15.419 1.751 1.00 94.75 82 THR A O 1
ATOM 602 N N . VAL A 1 83 ? -0.551 14.816 3.903 1.00 96.12 83 VAL A N 1
ATOM 603 C CA . VAL A 1 83 ? 0.630 15.56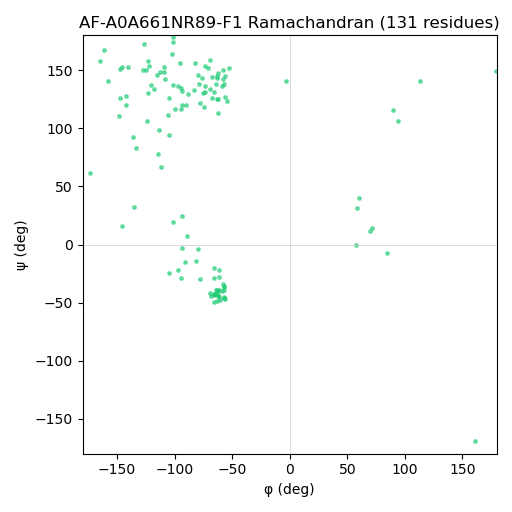0 4.368 1.00 96.12 83 VAL A CA 1
ATOM 604 C C . VAL A 1 83 ? 1.863 14.664 4.317 1.00 96.12 83 VAL A C 1
ATOM 606 O O . VAL A 1 83 ? 1.835 13.539 4.805 1.00 96.12 83 VAL A O 1
ATOM 609 N N . CYS A 1 84 ? 2.965 15.160 3.757 1.00 96.81 84 CYS A N 1
ATOM 610 C CA . CYS A 1 84 ? 4.251 14.474 3.854 1.00 96.81 84 CYS A CA 1
ATOM 611 C C . CYS A 1 84 ? 5.001 14.958 5.090 1.00 96.81 84 CYS A C 1
ATOM 613 O O . CYS A 1 84 ? 5.283 16.146 5.208 1.00 96.81 84 CYS A O 1
ATOM 615 N N . LEU A 1 85 ? 5.303 14.037 6.000 1.00 97.31 85 LEU A N 1
ATOM 616 C CA . LEU A 1 85 ? 6.053 14.298 7.228 1.00 97.31 85 LEU A CA 1
ATOM 617 C C . LEU A 1 85 ? 7.563 14.094 7.044 1.00 97.31 85 LEU A C 1
ATOM 619 O O . LEU A 1 85 ? 8.354 14.509 7.889 1.00 97.31 85 LEU A O 1
ATOM 623 N N . SER A 1 86 ? 7.974 13.442 5.954 1.00 96.38 86 SER A N 1
ATOM 624 C CA . SER A 1 86 ? 9.387 13.301 5.597 1.00 96.38 86 SER A CA 1
ATOM 625 C C . SER A 1 86 ? 9.996 14.652 5.206 1.00 96.38 86 SER A C 1
ATOM 627 O O . SER A 1 86 ? 9.351 15.455 4.534 1.00 96.38 86 SER A O 1
ATOM 629 N N . LYS A 1 87 ? 11.271 14.869 5.564 1.00 96.38 87 LYS A N 1
ATOM 630 C CA . LYS A 1 87 ? 12.056 16.036 5.116 1.00 96.38 87 LYS A CA 1
ATOM 631 C C . LYS A 1 87 ? 12.304 16.027 3.608 1.00 96.38 87 LYS A C 1
ATOM 633 O O . LYS A 1 87 ? 12.447 17.079 2.999 1.00 96.38 87 LYS A O 1
ATOM 638 N N . GLU A 1 88 ? 12.360 14.835 3.024 1.00 95.38 88 GLU A N 1
ATOM 639 C CA . GLU A 1 88 ? 12.690 14.624 1.621 1.00 95.38 88 GLU A CA 1
ATOM 640 C C . GLU A 1 88 ? 11.626 13.775 0.933 1.00 95.38 88 GLU A C 1
ATOM 642 O O . GLU A 1 88 ? 11.004 12.891 1.539 1.00 95.38 88 GLU A O 1
ATOM 647 N N . ARG A 1 89 ? 11.459 14.022 -0.365 1.00 95.94 89 ARG A N 1
ATOM 648 C CA . ARG A 1 89 ? 10.672 13.186 -1.268 1.00 95.94 89 ARG A CA 1
ATOM 649 C C . ARG A 1 89 ? 11.589 12.570 -2.313 1.00 95.94 89 ARG A C 1
ATOM 651 O O . ARG A 1 89 ? 12.553 13.201 -2.735 1.00 95.94 89 ARG A O 1
ATOM 658 N N . ARG A 1 90 ? 11.271 11.348 -2.736 1.00 94.56 90 ARG A N 1
ATOM 659 C CA . ARG A 1 90 ? 12.073 10.589 -3.701 1.00 94.56 90 ARG A CA 1
ATOM 660 C C . ARG A 1 90 ? 11.392 10.596 -5.070 1.00 94.56 90 ARG A C 1
ATOM 662 O O . ARG A 1 90 ? 10.220 10.222 -5.135 1.00 94.56 90 ARG A O 1
ATOM 669 N N . PRO A 1 91 ? 12.068 11.011 -6.151 1.00 95.62 91 PRO A N 1
ATOM 670 C CA . PRO A 1 91 ? 11.499 10.904 -7.486 1.00 95.62 91 PRO A CA 1
ATOM 671 C C . PRO A 1 91 ? 11.369 9.426 -7.871 1.00 95.62 91 PRO A C 1
ATOM 673 O O . PRO A 1 91 ? 12.342 8.678 -7.830 1.00 95.62 91 PRO A O 1
ATOM 676 N N . MET A 1 92 ? 10.165 9.015 -8.257 1.00 93.00 92 MET A N 1
ATOM 677 C CA . MET A 1 92 ? 9.850 7.660 -8.702 1.00 93.00 92 MET A CA 1
ATOM 678 C C . MET A 1 92 ? 9.310 7.702 -10.126 1.00 93.00 92 MET A C 1
ATOM 680 O O . MET A 1 92 ? 8.478 8.553 -10.454 1.00 93.00 92 MET A O 1
ATOM 684 N N . ARG A 1 93 ? 9.770 6.768 -10.966 1.00 94.00 93 ARG A N 1
ATOM 685 C CA . ARG A 1 93 ? 9.241 6.562 -12.317 1.00 94.00 93 ARG A CA 1
ATOM 686 C C . ARG A 1 93 ? 9.323 5.095 -12.728 1.00 94.00 93 ARG A C 1
ATOM 688 O O . ARG A 1 93 ? 10.417 4.585 -12.948 1.00 94.00 93 ARG A O 1
ATOM 695 N N . TYR A 1 94 ? 8.181 4.424 -12.835 1.00 93.25 94 TYR A N 1
ATOM 696 C CA . TYR A 1 94 ? 8.089 3.023 -13.257 1.00 93.25 94 TYR A CA 1
ATOM 697 C C . TYR A 1 94 ? 6.671 2.675 -13.725 1.00 93.25 94 TYR A C 1
ATOM 699 O O . TYR A 1 94 ? 5.727 3.429 -13.500 1.00 93.25 94 TYR A O 1
ATOM 707 N N . CYS A 1 95 ? 6.526 1.518 -14.367 1.00 95.00 95 CYS A N 1
ATOM 708 C CA . CYS A 1 95 ? 5.229 0.928 -14.678 1.00 95.00 95 CYS A CA 1
ATOM 709 C C . CYS A 1 95 ? 4.883 -0.112 -13.611 1.00 95.00 95 CYS A C 1
ATOM 711 O O . CYS A 1 95 ? 5.742 -0.916 -13.244 1.00 95.00 95 CYS A O 1
ATOM 713 N N . VAL A 1 96 ? 3.642 -0.115 -13.133 1.00 94.56 96 VAL A N 1
ATOM 714 C CA . VAL A 1 96 ? 3.115 -1.118 -12.195 1.00 94.56 96 VAL A CA 1
ATOM 715 C C . VAL A 1 96 ? 1.854 -1.753 -12.766 1.00 94.56 96 VAL A C 1
ATOM 717 O O . VAL A 1 96 ? 1.135 -1.116 -13.534 1.00 94.56 96 VAL A O 1
ATOM 720 N N . ASP A 1 97 ? 1.595 -3.007 -12.418 1.00 95.69 97 ASP A N 1
ATOM 721 C CA . ASP A 1 97 ? 0.349 -3.684 -12.773 1.00 95.69 97 ASP A CA 1
ATOM 722 C C . ASP A 1 97 ? -0.865 -2.891 -12.242 1.00 95.69 97 ASP A C 1
ATOM 724 O O . ASP A 1 97 ? -0.839 -2.349 -11.136 1.00 95.69 97 ASP A O 1
ATOM 728 N N . ARG A 1 98 ? -1.921 -2.770 -13.057 1.00 94.25 98 ARG A N 1
ATOM 729 C CA . ARG A 1 98 ? -3.173 -2.085 -12.681 1.00 94.25 98 ARG A CA 1
ATOM 730 C C . ARG A 1 98 ? -4.066 -2.945 -11.797 1.00 94.25 98 ARG A C 1
ATOM 732 O O . ARG A 1 98 ? -4.849 -2.405 -11.020 1.00 94.25 98 ARG A O 1
ATOM 739 N N . TYR A 1 99 ? -3.985 -4.257 -11.965 1.00 95.31 99 TYR A N 1
ATOM 740 C CA . TYR A 1 99 ? -4.769 -5.254 -11.253 1.00 95.31 99 TYR A CA 1
ATOM 741 C C . TYR A 1 99 ? -3.831 -6.229 -10.551 1.00 95.31 99 TYR A C 1
ATOM 743 O O . TYR A 1 99 ? -2.679 -6.399 -10.947 1.00 95.31 99 TYR A O 1
ATOM 751 N N . GLU A 1 100 ? -4.335 -6.902 -9.522 1.00 94.88 100 GLU A N 1
ATOM 752 C CA . GLU A 1 100 ? -3.600 -7.993 -8.890 1.00 94.88 100 GLU A CA 1
ATOM 753 C C . GLU A 1 100 ? -3.269 -9.093 -9.915 1.00 94.88 100 GLU A C 1
ATOM 755 O O . GLU A 1 100 ? -3.979 -9.278 -10.911 1.00 94.88 100 GLU A O 1
ATOM 760 N N . TRP A 1 101 ? -2.148 -9.795 -9.708 1.00 95.12 101 TRP A N 1
ATOM 761 C CA . TRP A 1 101 ? -1.656 -10.807 -10.647 1.00 95.12 101 TRP A CA 1
ATOM 762 C C . TRP A 1 101 ? -2.757 -11.850 -10.930 1.00 95.12 101 TRP A C 1
ATOM 764 O O . TRP A 1 101 ? -3.274 -12.441 -9.976 1.00 95.12 101 TRP A O 1
ATOM 774 N N . PRO A 1 102 ? -3.150 -12.075 -12.204 1.00 95.50 102 PRO A N 1
ATOM 775 C CA . PRO A 1 102 ? -2.368 -11.941 -13.447 1.00 95.50 102 PRO A CA 1
ATOM 776 C C . PRO A 1 102 ? -2.461 -10.593 -14.196 1.00 95.50 102 PRO A C 1
ATOM 778 O O . PRO A 1 102 ? -2.246 -10.552 -15.406 1.00 95.50 102 PRO A O 1
ATOM 781 N N . ASN A 1 103 ? -2.783 -9.495 -13.505 1.00 95.44 103 ASN A N 1
ATOM 782 C CA . ASN A 1 103 ? -2.923 -8.145 -14.064 1.00 95.44 103 ASN A CA 1
ATOM 783 C C . ASN A 1 103 ? -4.001 -8.037 -15.156 1.00 95.44 103 ASN A C 1
ATOM 785 O O . ASN A 1 103 ? -3.834 -7.377 -16.183 1.00 95.44 103 ASN A O 1
ATOM 789 N N . LYS A 1 104 ? -5.131 -8.712 -14.943 1.00 94.69 104 LYS A N 1
ATOM 790 C CA . LYS A 1 104 ? -6.252 -8.737 -15.885 1.00 94.69 104 LYS A CA 1
ATOM 791 C C . LYS A 1 104 ? -7.520 -8.247 -15.207 1.00 94.69 104 LYS A C 1
ATOM 793 O O . LYS A 1 104 ? -7.893 -8.712 -14.135 1.00 94.69 104 LYS A O 1
ATOM 798 N N . LYS A 1 105 ? -8.206 -7.308 -15.856 1.00 94.06 105 LYS A N 1
ATOM 799 C CA . LYS A 1 105 ? -9.475 -6.774 -15.362 1.00 94.06 105 LYS A CA 1
ATOM 800 C C . LYS A 1 105 ? -10.519 -7.889 -15.294 1.00 94.06 105 LYS A C 1
ATOM 802 O O . LYS A 1 105 ? -10.812 -8.507 -16.310 1.00 94.06 105 LYS A O 1
ATOM 807 N N . GLY A 1 106 ? -11.122 -8.075 -14.123 1.00 95.50 106 GLY A N 1
ATOM 808 C CA . GLY A 1 106 ? -12.206 -9.041 -13.916 1.00 95.50 106 GLY A CA 1
ATOM 809 C C . GLY A 1 106 ? -11.749 -10.473 -13.631 1.00 95.50 106 GLY A C 1
ATOM 810 O O . GLY A 1 106 ? -12.588 -11.291 -13.271 1.00 95.50 106 GLY A O 1
ATOM 811 N N . GLU A 1 107 ? -10.451 -10.766 -13.732 1.00 96.19 107 GLU A N 1
ATOM 812 C CA . GLU A 1 107 ? -9.897 -12.047 -13.292 1.00 96.19 107 GLU A CA 1
ATOM 813 C C . GLU A 1 107 ? -9.706 -12.052 -11.775 1.00 96.19 107 GLU A C 1
ATOM 815 O O . GLU A 1 107 ? -9.379 -11.024 -11.171 1.00 96.19 107 GLU A O 1
ATOM 820 N N . LEU A 1 108 ? -9.893 -13.218 -11.155 1.00 96.62 108 LEU A N 1
ATOM 821 C CA . LEU A 1 108 ? -9.601 -13.380 -9.736 1.00 96.62 108 LEU A CA 1
ATOM 822 C C . LEU A 1 108 ? -8.082 -13.411 -9.51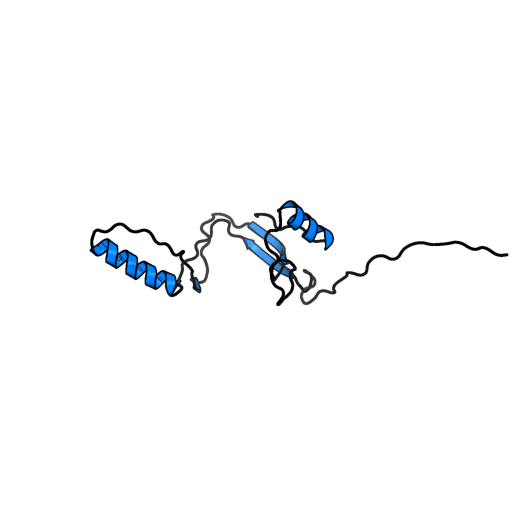3 1.00 96.62 108 LEU A C 1
ATOM 824 O O . LEU A 1 108 ? -7.373 -14.101 -10.254 1.00 96.62 108 LEU A O 1
ATOM 828 N N . PRO A 1 109 ? -7.576 -12.714 -8.481 1.00 97.06 109 PRO A N 1
ATOM 829 C CA . PRO A 1 109 ? -6.175 -12.811 -8.119 1.00 97.06 109 PRO A CA 1
ATOM 830 C C . PRO A 1 109 ? -5.850 -14.230 -7.669 1.00 97.06 109 PRO A C 1
ATOM 832 O O . PRO A 1 109 ? -6.602 -14.855 -6.913 1.00 97.06 109 PRO A O 1
ATOM 835 N N . ILE A 1 110 ? -4.701 -14.735 -8.104 1.00 96.19 110 ILE A N 1
ATOM 836 C CA . ILE A 1 110 ? -4.201 -15.994 -7.558 1.00 96.19 110 ILE A CA 1
ATOM 837 C C . ILE A 1 110 ? -3.604 -15.748 -6.170 1.00 96.19 110 ILE A C 1
ATOM 839 O O . ILE A 1 110 ? -2.960 -14.732 -5.910 1.00 96.19 110 ILE A O 1
ATOM 843 N N . TYR A 1 111 ? -3.805 -16.703 -5.273 1.00 95.25 111 TYR A N 1
ATOM 844 C CA . TYR A 1 111 ? -3.346 -16.654 -3.888 1.00 95.25 111 TYR A CA 1
ATOM 845 C C . TYR A 1 111 ? -2.523 -17.911 -3.563 1.00 95.25 111 TYR A C 1
ATOM 847 O O . TYR A 1 111 ? -2.419 -18.819 -4.385 1.00 95.25 111 TYR A O 1
ATOM 855 N N . LEU A 1 112 ? -1.895 -17.952 -2.379 1.00 96.00 112 LEU A N 1
ATOM 856 C CA . LEU A 1 112 ? -0.962 -19.020 -1.958 1.00 96.00 112 LEU A CA 1
ATOM 857 C C . LEU A 1 112 ? 0.253 -19.200 -2.889 1.00 96.00 112 LEU A C 1
ATOM 859 O O . LEU A 1 112 ? 0.794 -20.294 -3.027 1.00 96.00 112 LEU A O 1
ATOM 863 N N . VAL A 1 113 ? 0.709 -18.109 -3.502 1.00 96.19 113 VAL A N 1
ATOM 864 C CA . VAL A 1 113 ? 1.901 -18.084 -4.355 1.00 96.19 113 VAL A CA 1
ATOM 865 C C . VAL A 1 113 ? 3.137 -17.814 -3.501 1.00 96.19 113 VAL A C 1
ATOM 867 O O . VAL A 1 113 ? 3.169 -16.858 -2.725 1.00 96.19 113 VAL A O 1
ATOM 870 N N . SER A 1 114 ? 4.175 -18.643 -3.641 1.00 97.25 114 SER A N 1
ATOM 871 C CA . SER A 1 114 ? 5.445 -18.400 -2.957 1.00 97.25 114 SER A CA 1
ATOM 872 C C . SER A 1 114 ? 6.158 -17.175 -3.540 1.00 97.25 114 SER A C 1
ATOM 874 O O . SER A 1 114 ? 5.959 -16.804 -4.697 1.00 97.25 114 SER A O 1
ATOM 876 N N . TRP A 1 115 ? 7.068 -16.563 -2.780 1.00 96.00 115 TRP A N 1
ATOM 877 C CA . TRP A 1 115 ? 7.877 -15.454 -3.301 1.00 96.00 115 TRP A CA 1
ATOM 878 C C . TRP A 1 115 ? 8.682 -15.844 -4.559 1.00 96.00 115 TRP A C 1
ATOM 880 O O . TRP A 1 115 ? 8.825 -15.048 -5.490 1.00 96.00 115 TRP A O 1
ATOM 890 N N . HIS A 1 116 ? 9.183 -17.085 -4.612 1.00 97.62 116 HIS A N 1
ATOM 891 C CA . HIS A 1 116 ? 9.945 -17.597 -5.753 1.00 97.62 116 HIS A CA 1
ATOM 892 C C . HIS A 1 116 ? 9.080 -17.711 -7.009 1.00 97.62 116 HIS A C 1
ATOM 894 O O . HIS A 1 116 ? 9.531 -17.308 -8.085 1.00 97.62 116 HIS A O 1
ATOM 900 N N . ASP A 1 117 ? 7.849 -18.198 -6.853 1.00 97.81 117 ASP A N 1
ATOM 901 C CA . ASP A 1 117 ? 6.882 -18.323 -7.941 1.00 97.81 117 ASP A CA 1
ATOM 902 C C . ASP A 1 117 ? 6.415 -16.951 -8.417 1.00 97.81 117 ASP A C 1
ATOM 904 O O . ASP A 1 117 ? 6.458 -16.688 -9.611 1.00 97.81 117 ASP A O 1
ATOM 908 N N . ALA A 1 118 ? 6.098 -16.024 -7.508 1.00 97.00 118 ALA A N 1
ATOM 909 C CA . ALA A 1 118 ? 5.724 -14.656 -7.871 1.00 97.00 118 ALA A CA 1
ATOM 910 C C . ALA A 1 118 ? 6.823 -13.977 -8.707 1.00 97.00 118 ALA A C 1
ATOM 912 O O . ALA A 1 118 ? 6.562 -13.397 -9.762 1.00 97.00 118 ALA A O 1
ATOM 913 N N . ARG A 1 119 ? 8.088 -14.116 -8.286 1.00 97.19 119 ARG A N 1
ATOM 914 C CA . ARG A 1 119 ? 9.238 -13.614 -9.049 1.00 97.19 119 ARG A CA 1
ATOM 915 C C . ARG A 1 119 ? 9.361 -14.285 -10.417 1.00 97.19 119 ARG A C 1
ATOM 917 O O . ARG A 1 119 ? 9.729 -13.610 -11.377 1.00 97.19 119 ARG A O 1
ATOM 924 N N . LYS A 1 120 ? 9.116 -15.595 -10.503 1.00 97.75 120 LYS A N 1
ATOM 925 C CA . LYS A 1 120 ? 9.153 -16.356 -11.758 1.00 97.75 120 LYS A CA 1
ATOM 926 C C . LYS A 1 120 ? 8.044 -15.898 -12.709 1.00 97.75 120 LYS A C 1
ATOM 928 O O . LYS A 1 120 ? 8.360 -15.536 -13.834 1.00 97.75 120 LYS A O 1
ATOM 933 N N . PHE A 1 121 ? 6.804 -15.813 -12.235 1.00 96.62 121 PHE A N 1
ATOM 934 C CA . PHE A 1 121 ? 5.640 -15.390 -13.012 1.00 96.62 121 PHE A CA 1
ATOM 935 C C . PHE A 1 121 ? 5.833 -14.013 -13.647 1.00 96.62 121 PHE A C 1
ATOM 937 O O . PHE A 1 121 ? 5.623 -13.858 -14.847 1.00 96.62 121 PHE A O 1
ATOM 944 N N . CYS A 1 122 ? 6.320 -13.028 -12.883 1.00 95.94 122 CYS A N 1
ATOM 945 C CA . CYS A 1 122 ? 6.622 -11.715 -13.451 1.00 95.94 122 CYS A CA 1
ATOM 946 C C . CYS A 1 122 ? 7.714 -11.800 -14.532 1.00 95.94 122 CYS A C 1
ATOM 948 O O . CYS A 1 122 ? 7.566 -11.195 -15.591 1.00 95.94 122 CYS A O 1
ATOM 950 N N . LYS A 1 123 ? 8.796 -12.559 -14.294 1.00 96.75 123 LYS A N 1
ATOM 951 C CA . LYS A 1 123 ? 9.906 -12.706 -15.254 1.00 96.75 123 LYS A CA 1
ATOM 952 C C . LYS A 1 123 ? 9.477 -13.372 -16.560 1.00 96.75 123 LYS A C 1
ATOM 954 O O . LYS A 1 123 ? 9.946 -12.960 -17.616 1.00 96.75 123 LYS A O 1
ATOM 959 N N . GLU A 1 124 ? 8.604 -14.375 -16.494 1.00 96.75 124 GLU A N 1
ATOM 960 C CA . GLU A 1 124 ? 8.104 -15.106 -17.669 1.00 96.75 124 GLU A CA 1
ATOM 961 C C . GLU A 1 124 ? 7.345 -14.205 -18.648 1.00 96.75 124 GLU A C 1
ATOM 963 O O . GLU A 1 124 ? 7.369 -14.454 -19.849 1.00 96.75 124 GLU A O 1
ATOM 968 N N . VAL A 1 125 ? 6.737 -13.123 -18.157 1.00 94.44 125 VAL A N 1
ATOM 969 C CA . VAL A 1 125 ? 6.040 -12.126 -18.986 1.00 94.44 125 VAL A CA 1
ATOM 970 C C . VAL A 1 125 ? 6.867 -10.857 -19.226 1.00 94.44 125 VAL A C 1
ATOM 972 O O . VAL A 1 125 ? 6.315 -9.805 -19.540 1.00 94.44 125 VAL A O 1
ATOM 975 N N . GLY A 1 126 ? 8.190 -10.917 -19.035 1.00 93.44 126 GLY A N 1
ATOM 976 C CA . GLY A 1 126 ? 9.092 -9.782 -19.265 1.00 93.44 126 GLY A CA 1
ATOM 977 C C . GLY A 1 126 ? 8.978 -8.652 -18.234 1.00 93.44 126 GLY A C 1
ATOM 978 O O . GLY A 1 126 ? 9.499 -7.560 -18.453 1.00 93.44 126 GLY A O 1
ATOM 979 N N . LYS A 1 127 ? 8.314 -8.898 -17.099 1.00 94.19 127 LYS A N 1
ATOM 980 C CA . LYS A 1 127 ? 8.182 -7.967 -15.972 1.00 94.19 127 LYS A CA 1
ATOM 981 C C . LYS A 1 127 ? 9.153 -8.344 -14.845 1.00 94.19 127 LYS A C 1
ATOM 983 O O . LYS A 1 127 ? 9.885 -9.333 -14.891 1.00 94.19 127 LYS A O 1
ATOM 988 N N . ARG A 1 128 ? 9.148 -7.547 -13.776 1.00 95.25 128 ARG A N 1
ATOM 989 C CA . ARG A 1 128 ? 9.823 -7.858 -12.508 1.00 95.25 128 ARG A CA 1
ATOM 990 C C . ARG A 1 128 ? 8.812 -7.853 -11.372 1.00 95.25 128 ARG A C 1
ATOM 992 O O . ARG A 1 128 ? 7.824 -7.131 -11.441 1.00 95.25 128 ARG A O 1
ATOM 999 N N . LEU A 1 129 ? 9.102 -8.605 -10.313 1.00 95.75 129 LEU A N 1
ATOM 1000 C CA . LEU A 1 129 ? 8.356 -8.472 -9.066 1.00 95.75 129 LEU A CA 1
ATOM 1001 C C . LEU A 1 129 ? 8.559 -7.056 -8.498 1.00 95.75 129 LEU A C 1
ATOM 1003 O O . LEU A 1 129 ? 9.652 -6.482 -8.622 1.00 95.75 129 LEU A O 1
ATOM 1007 N N . CYS A 1 130 ? 7.511 -6.491 -7.897 1.00 92.94 130 CYS A N 1
ATOM 1008 C CA . CYS A 1 130 ? 7.589 -5.207 -7.205 1.00 92.94 130 CYS A CA 1
ATOM 1009 C C . CYS A 1 130 ? 8.668 -5.251 -6.112 1.00 92.94 130 CYS A C 1
ATOM 1011 O O . CYS A 1 130 ? 8.886 -6.289 -5.481 1.00 92.94 130 CYS A O 1
ATOM 1013 N N . THR A 1 131 ? 9.350 -4.126 -5.907 1.00 90.81 131 THR A N 1
ATOM 1014 C CA . THR A 1 131 ? 10.267 -3.943 -4.776 1.00 90.81 131 THR A CA 1
ATOM 1015 C C . THR A 1 131 ? 9.573 -3.120 -3.694 1.00 90.81 131 THR A C 1
ATOM 1017 O O . THR A 1 131 ? 8.429 -2.705 -3.870 1.00 90.81 131 THR A O 1
ATOM 1020 N N . VAL A 1 132 ? 10.224 -2.959 -2.544 1.00 83.38 132 VAL A N 1
ATOM 1021 C CA . VAL A 1 132 ? 9.631 -2.281 -1.382 1.00 83.38 132 VAL A CA 1
ATOM 1022 C C . VAL A 1 132 ? 9.708 -0.754 -1.470 1.00 83.38 132 VAL A C 1
ATOM 1024 O O . VAL A 1 132 ? 9.055 -0.079 -0.677 1.00 83.38 132 VAL A O 1
ATOM 1027 N N . GLU A 1 133 ? 10.520 -0.215 -2.384 1.00 60.34 133 GLU A N 1
ATOM 1028 C CA . GLU A 1 133 ? 10.782 1.224 -2.523 1.00 60.34 133 GLU A CA 1
ATOM 1029 C C . GLU A 1 133 ? 9.779 1.989 -3.391 1.00 60.34 133 GLU A C 1
ATOM 1031 O O . GLU A 1 133 ? 9.390 1.499 -4.478 1.00 60.34 133 GLU A O 1
#

Sequence (133 aa):
MDSNAGNAGGAGDAGGAGDAAGMCPVDMALVAGNYCPSVSQKCLEHHAEYLREQKRLKRLEAQGKKAHSTVSERCLRYQEPTVCLSKERRPMRYCVDRYEWPNKKGELPIYLVSWHDARKFCKEVGKRLCTVE

pLDDT: mean 86.58, std 19.36, range [32.31, 98.0]

Secondary structure (DSSP, 8-state):
-------------------SSSSS-TTEEEEEEEE-SSEE--EEEE-HHHHHHHHHHHHHHHTT-----SS---EEEE-SSPEE-SS--EEEEEEEESSSTTT-TTPPPP-S--HHHHHHHHHHTT-------